Protein AF-A0A6P2AD94-F1 (afdb_monomer)

Structure (mmCIF, N/CA/C/O backbone):
data_AF-A0A6P2AD94-F1
#
_entry.id   AF-A0A6P2AD94-F1
#
loop_
_atom_site.group_PDB
_atom_site.id
_atom_site.type_symbo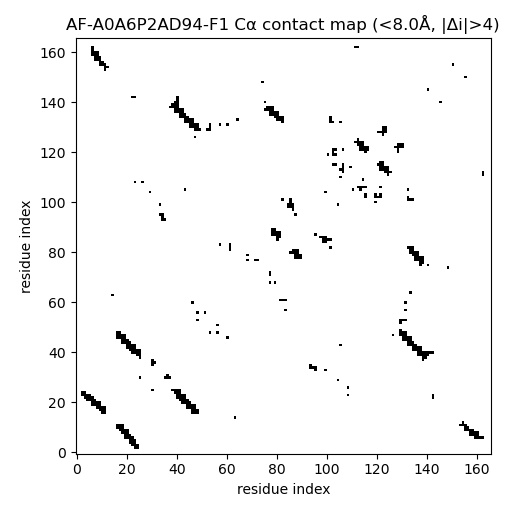l
_atom_site.label_atom_id
_atom_site.label_alt_id
_atom_site.label_comp_id
_atom_site.label_asym_id
_atom_site.label_entity_id
_atom_site.label_seq_id
_atom_site.pdbx_PDB_ins_code
_atom_site.Cartn_x
_atom_site.Cartn_y
_atom_site.Cartn_z
_atom_site.occupancy
_atom_site.B_iso_or_equiv
_atom_site.auth_seq_id
_atom_site.auth_comp_id
_atom_site.auth_asym_id
_atom_site.auth_atom_id
_atom_site.pdbx_PDB_model_num
ATOM 1 N N . MET A 1 1 ? 20.855 10.316 -7.482 1.00 26.14 1 MET A N 1
ATOM 2 C CA . MET A 1 1 ? 19.575 9.798 -8.005 1.00 26.14 1 MET A CA 1
ATOM 3 C C . MET A 1 1 ? 18.485 10.376 -7.122 1.00 26.14 1 MET A C 1
ATOM 5 O O . MET A 1 1 ? 18.521 10.128 -5.925 1.00 26.14 1 MET A O 1
ATOM 9 N N . ILE A 1 2 ? 17.643 11.259 -7.658 1.00 23.53 2 ILE A N 1
ATOM 10 C CA . ILE A 1 2 ? 16.566 11.902 -6.895 1.00 23.53 2 ILE A CA 1
ATOM 11 C C . ILE A 1 2 ? 15.413 10.895 -6.844 1.00 23.53 2 ILE A C 1
ATOM 13 O O . ILE A 1 2 ? 14.851 10.581 -7.888 1.00 23.53 2 ILE A O 1
ATOM 17 N N . MET A 1 3 ? 15.105 10.355 -5.662 1.00 29.95 3 MET A N 1
ATOM 18 C CA . MET A 1 3 ? 13.841 9.648 -5.431 1.00 29.95 3 MET A CA 1
ATOM 19 C C . MET A 1 3 ? 12.721 10.683 -5.546 1.00 29.95 3 MET A C 1
ATOM 21 O O . MET A 1 3 ? 12.650 11.610 -4.739 1.00 29.95 3 MET A O 1
ATOM 25 N N . LEU A 1 4 ? 11.877 10.567 -6.570 1.00 31.62 4 LEU A N 1
ATOM 26 C CA . LEU A 1 4 ? 10.652 11.355 -6.680 1.00 31.62 4 LEU A CA 1
ATOM 27 C C . LEU A 1 4 ? 9.574 10.701 -5.817 1.00 31.62 4 LEU A C 1
ATOM 29 O O . LEU A 1 4 ? 8.634 10.097 -6.325 1.00 31.62 4 LEU A O 1
ATOM 33 N N . THR A 1 5 ? 9.721 10.810 -4.500 1.00 41.56 5 THR A N 1
ATOM 34 C CA . THR A 1 5 ? 8.666 10.404 -3.579 1.00 41.56 5 THR A CA 1
ATOM 35 C C . THR A 1 5 ? 7.564 11.454 -3.621 1.00 41.56 5 THR A C 1
ATOM 37 O O . THR A 1 5 ? 7.715 12.554 -3.086 1.00 41.56 5 THR A O 1
ATOM 40 N N . THR A 1 6 ? 6.445 11.141 -4.271 1.00 42.47 6 THR A N 1
ATOM 41 C CA . THR A 1 6 ? 5.265 12.012 -4.214 1.00 42.47 6 THR A CA 1
ATOM 42 C C . THR A 1 6 ? 4.394 11.546 -3.057 1.00 42.47 6 THR A C 1
ATOM 44 O O . THR A 1 6 ? 3.772 10.488 -3.133 1.00 42.47 6 THR A O 1
ATOM 47 N N . LYS A 1 7 ? 4.376 12.325 -1.972 1.00 44.72 7 LYS A N 1
ATOM 48 C CA . LYS A 1 7 ? 3.508 12.100 -0.814 1.00 44.72 7 LYS A CA 1
ATOM 49 C C . LYS A 1 7 ? 2.173 12.813 -1.022 1.00 44.72 7 LYS A C 1
ATOM 51 O O . LYS A 1 7 ? 2.145 14.012 -1.283 1.00 44.72 7 LYS A O 1
ATOM 56 N N . VAL A 1 8 ? 1.070 12.092 -0.859 1.00 44.44 8 VAL A N 1
ATOM 57 C CA . VAL A 1 8 ? -0.292 12.628 -0.935 1.00 44.44 8 VAL A CA 1
ATOM 58 C C . VAL A 1 8 ? -1.060 12.189 0.315 1.00 44.44 8 VAL A C 1
ATOM 60 O O . VAL A 1 8 ? -1.389 11.016 0.467 1.00 44.44 8 VAL A O 1
ATOM 63 N N . ILE A 1 9 ? -1.341 13.111 1.240 1.00 42.44 9 ILE A N 1
ATOM 64 C CA . ILE A 1 9 ? -2.174 12.831 2.425 1.00 42.44 9 ILE A CA 1
ATOM 65 C C . ILE A 1 9 ? -3.623 13.172 2.098 1.00 42.44 9 ILE A C 1
ATOM 67 O O . ILE A 1 9 ? -3.900 14.307 1.712 1.00 42.44 9 ILE A O 1
ATOM 71 N N . ASN A 1 10 ? -4.541 12.219 2.292 1.00 47.97 10 ASN A N 1
ATOM 72 C CA . ASN A 1 10 ? -5.951 12.379 1.947 1.00 47.97 10 ASN A CA 1
ATOM 73 C C . ASN A 1 10 ? -6.894 11.775 2.998 1.00 47.97 10 ASN A C 1
ATOM 75 O O . ASN A 1 10 ? -6.660 10.699 3.540 1.00 47.97 10 ASN A O 1
ATOM 79 N N . SER A 1 11 ? -8.049 12.406 3.197 1.00 38.19 11 SER A N 1
ATOM 80 C CA . SER A 1 11 ? -9.239 11.720 3.705 1.00 38.19 11 SER A CA 1
ATOM 81 C C . SER A 1 11 ? -10.060 11.262 2.501 1.00 38.19 11 SER A C 1
ATOM 83 O O . SER A 1 11 ? -10.579 12.085 1.744 1.00 38.19 11 SER A O 1
ATOM 85 N N . TRP A 1 12 ? -10.149 9.957 2.275 1.00 42.25 12 TRP A N 1
ATOM 86 C CA . TRP A 1 12 ? -11.008 9.414 1.228 1.00 42.25 12 TRP A CA 1
ATOM 87 C C . TRP A 1 12 ? -12.448 9.390 1.731 1.00 42.25 12 TRP A C 1
ATOM 89 O O . TRP A 1 12 ? -12.757 8.624 2.621 1.00 42.25 12 TRP A O 1
ATOM 99 N N . ASN A 1 13 ? -13.382 10.106 1.105 1.00 36.66 13 ASN A N 1
ATOM 100 C CA . ASN A 1 13 ? -14.810 9.976 1.463 1.00 36.66 13 ASN A CA 1
ATOM 101 C C . ASN A 1 13 ? -15.403 8.568 1.191 1.00 36.66 13 ASN A C 1
ATOM 103 O O . ASN A 1 13 ? -16.581 8.348 1.439 1.00 36.66 13 ASN A O 1
ATOM 107 N N . CYS A 1 14 ? -14.625 7.633 0.625 1.00 38.28 14 CYS A N 1
ATOM 108 C CA . CYS A 1 14 ? -15.021 6.241 0.366 1.00 38.28 14 CYS A CA 1
ATOM 109 C C . CYS A 1 14 ? -14.334 5.213 1.283 1.00 38.28 14 CYS A C 1
ATOM 111 O O . CYS A 1 14 ? -14.669 4.033 1.211 1.00 38.28 14 CYS A O 1
ATOM 113 N N . LEU A 1 15 ? -13.345 5.633 2.072 1.00 47.38 15 LEU A N 1
ATOM 114 C CA . LEU A 1 15 ? -12.674 4.824 3.083 1.00 47.38 15 LEU A CA 1
ATOM 115 C C . LEU A 1 15 ? -12.927 5.613 4.367 1.00 47.38 15 LEU A C 1
ATOM 117 O O . LEU A 1 15 ? -12.427 6.722 4.472 1.00 47.38 15 LEU A O 1
ATOM 121 N N . ASP A 1 16 ? -13.762 5.141 5.292 1.00 52.28 16 ASP A N 1
ATOM 122 C CA . ASP A 1 16 ? -14.130 5.884 6.518 1.00 52.28 16 ASP A CA 1
ATOM 123 C C . ASP A 1 16 ? -12.944 6.069 7.508 1.00 52.28 16 ASP A C 1
ATOM 125 O O . ASP A 1 16 ? -13.101 5.943 8.723 1.00 52.28 16 ASP A O 1
ATOM 129 N N . ASN A 1 17 ? -11.733 6.285 6.996 1.00 63.12 17 ASN A N 1
ATOM 130 C CA . ASN A 1 17 ? -10.453 6.355 7.672 1.00 63.12 17 ASN A CA 1
ATOM 131 C C . ASN A 1 17 ? -9.500 7.315 6.931 1.00 63.12 17 ASN A C 1
ATOM 133 O O . ASN A 1 17 ? -9.573 7.509 5.716 1.00 63.12 17 ASN A O 1
ATOM 137 N N . ASN A 1 18 ? -8.587 7.932 7.681 1.00 74.19 18 ASN A N 1
ATOM 138 C CA . ASN A 1 18 ? -7.564 8.812 7.115 1.00 74.19 18 ASN A CA 1
ATOM 139 C C . ASN A 1 18 ? -6.506 7.962 6.395 1.00 74.19 18 ASN A C 1
ATOM 141 O O . ASN A 1 18 ? -6.122 6.916 6.912 1.00 74.19 18 ASN A O 1
ATOM 145 N N . VAL A 1 19 ? -6.023 8.385 5.223 1.00 76.00 19 VAL A N 1
ATOM 146 C CA . VAL A 1 19 ? -5.059 7.605 4.430 1.00 76.00 19 VAL A CA 1
ATOM 147 C C . VAL A 1 19 ? -3.918 8.489 3.927 1.00 76.00 19 VAL A C 1
ATOM 149 O O . VAL A 1 19 ? -4.140 9.548 3.344 1.00 76.00 19 VAL A O 1
ATOM 152 N N . GLU A 1 20 ? -2.676 8.041 4.091 1.00 77.94 20 GLU A N 1
ATOM 153 C CA . GLU A 1 20 ? -1.527 8.625 3.389 1.00 77.94 20 GLU A CA 1
ATOM 154 C C . GLU A 1 20 ? -1.121 7.715 2.232 1.00 77.94 20 GLU A C 1
ATOM 156 O O . GLU A 1 20 ? -1.009 6.503 2.399 1.00 77.94 20 GLU A O 1
ATOM 161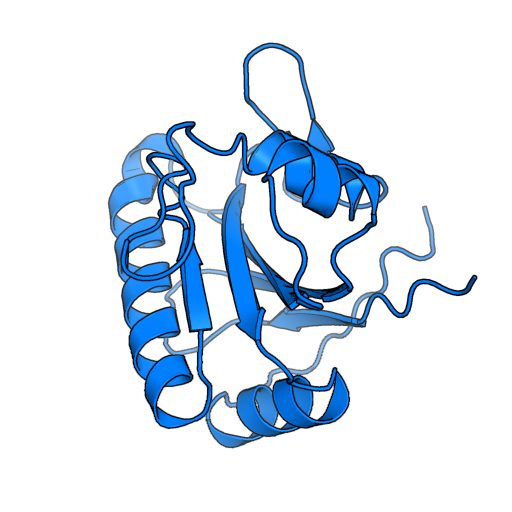 N N . ILE A 1 21 ? -0.924 8.295 1.051 1.00 78.12 21 ILE A N 1
ATOM 162 C CA . ILE A 1 21 ? -0.520 7.580 -0.157 1.00 78.12 21 ILE A CA 1
ATOM 163 C C . ILE A 1 21 ? 0.845 8.098 -0.590 1.00 78.12 21 ILE A C 1
ATOM 165 O O . ILE A 1 21 ? 1.048 9.308 -0.695 1.00 78.12 21 ILE A O 1
ATOM 169 N N . TYR A 1 22 ? 1.768 7.189 -0.877 1.00 76.69 22 TYR A N 1
ATOM 170 C CA . TYR A 1 22 ? 3.075 7.522 -1.424 1.00 76.69 22 TYR A CA 1
ATOM 171 C C . TYR A 1 22 ? 3.272 6.810 -2.747 1.00 76.69 22 TYR A C 1
ATOM 173 O O . TYR A 1 22 ? 2.968 5.623 -2.875 1.00 76.69 22 TYR A O 1
ATOM 181 N N . LEU A 1 23 ? 3.797 7.548 -3.717 1.00 78.69 23 LEU A N 1
ATOM 182 C CA . LEU A 1 23 ? 4.221 7.013 -5.000 1.00 78.69 23 LEU A CA 1
ATOM 183 C C . LEU A 1 23 ? 5.739 7.036 -5.055 1.00 78.69 23 LEU A C 1
ATOM 185 O O . LEU A 1 23 ? 6.345 8.098 -4.897 1.00 78.69 23 LEU A O 1
ATOM 189 N N . THR A 1 24 ? 6.334 5.871 -5.283 1.00 77.50 24 THR A N 1
ATOM 190 C CA . THR A 1 24 ? 7.785 5.724 -5.397 1.00 77.50 24 THR A CA 1
ATOM 191 C C . THR A 1 24 ? 8.136 4.631 -6.397 1.00 77.50 24 THR A C 1
ATOM 193 O O . THR A 1 24 ? 7.348 3.720 -6.643 1.00 77.50 24 THR A O 1
ATOM 196 N N . GLU A 1 25 ? 9.312 4.718 -7.004 1.00 80.25 25 GLU A N 1
ATOM 197 C CA . GLU A 1 25 ? 9.832 3.632 -7.830 1.00 80.25 25 GLU A CA 1
ATOM 198 C C . GLU A 1 25 ? 10.337 2.498 -6.937 1.00 80.25 25 GLU A C 1
ATOM 200 O O . GLU A 1 25 ? 10.957 2.729 -5.897 1.00 80.25 25 GLU A O 1
ATOM 205 N N . MET A 1 26 ? 10.123 1.251 -7.357 1.00 79.25 26 MET A N 1
ATOM 206 C CA . MET A 1 26 ? 10.710 0.120 -6.648 1.00 79.25 26 MET A CA 1
ATOM 207 C C . MET A 1 26 ? 12.244 0.150 -6.773 1.00 79.25 26 MET A C 1
ATOM 209 O O . MET A 1 26 ? 12.793 0.088 -7.884 1.00 79.25 26 MET A O 1
ATOM 213 N N . ASP A 1 27 ? 12.932 0.204 -5.626 1.00 80.00 27 ASP A N 1
ATOM 214 C CA . ASP A 1 27 ? 14.394 0.197 -5.568 1.00 80.00 27 ASP A CA 1
ATOM 215 C C . ASP A 1 27 ? 14.985 -1.157 -6.023 1.00 80.00 27 ASP A C 1
ATOM 217 O O . ASP A 1 27 ? 14.322 -2.199 -6.045 1.00 80.00 27 ASP A O 1
ATOM 221 N N . ALA A 1 28 ? 16.261 -1.150 -6.420 1.00 77.38 28 ALA A N 1
ATOM 222 C CA . ALA A 1 28 ? 16.937 -2.352 -6.915 1.00 77.38 28 ALA A CA 1
ATOM 223 C C . ALA A 1 28 ? 17.076 -3.452 -5.846 1.00 77.38 28 ALA A C 1
ATOM 225 O O . ALA A 1 28 ? 17.150 -4.632 -6.177 1.00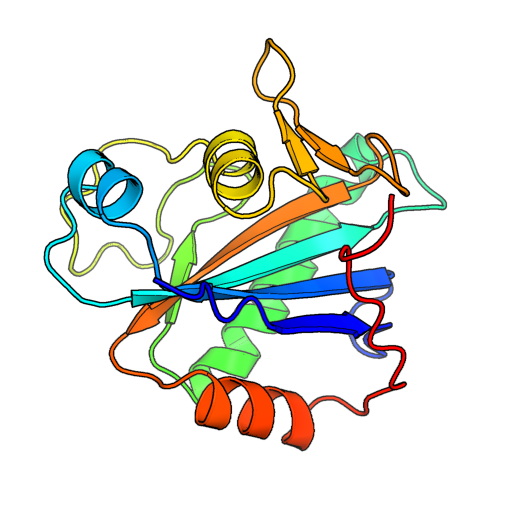 77.38 28 ALA A O 1
ATOM 226 N N . TYR A 1 29 ? 17.106 -3.085 -4.563 1.00 74.38 29 TYR A N 1
ATOM 227 C CA . TYR A 1 29 ? 17.220 -4.055 -3.481 1.00 74.38 29 TYR A CA 1
ATOM 228 C C . TYR A 1 29 ? 15.929 -4.858 -3.323 1.00 74.38 29 TYR A C 1
ATOM 230 O O . TYR A 1 29 ? 15.982 -6.078 -3.199 1.00 74.38 29 TYR A O 1
ATOM 238 N N . ILE A 1 30 ? 14.775 -4.196 -3.355 1.00 76.81 30 ILE A N 1
ATOM 239 C CA . ILE A 1 30 ? 13.463 -4.834 -3.269 1.00 76.81 30 ILE A CA 1
ATOM 240 C C . ILE A 1 30 ? 13.245 -5.705 -4.504 1.00 76.81 30 ILE A C 1
ATOM 242 O O . ILE A 1 30 ? 12.890 -6.867 -4.349 1.00 76.81 30 ILE A O 1
ATOM 246 N N . LYS A 1 31 ? 13.571 -5.211 -5.706 1.00 77.56 31 LYS A N 1
ATOM 247 C CA . LYS A 1 31 ? 13.530 -6.014 -6.945 1.00 77.56 31 LYS A CA 1
ATOM 248 C C . LYS A 1 31 ? 14.298 -7.328 -6.810 1.00 77.56 31 LYS A C 1
ATOM 250 O O . LYS A 1 31 ? 13.746 -8.392 -7.075 1.00 77.56 31 LYS A O 1
ATOM 255 N N . ASN A 1 32 ? 15.536 -7.254 -6.320 1.00 74.00 32 ASN A N 1
ATOM 256 C CA . ASN A 1 32 ? 16.394 -8.425 -6.155 1.00 74.00 32 ASN A CA 1
ATOM 257 C C . ASN A 1 32 ? 15.877 -9.400 -5.088 1.00 74.00 32 ASN A C 1
ATOM 259 O O . ASN A 1 32 ? 15.937 -10.605 -5.306 1.00 74.00 32 ASN A O 1
ATOM 263 N N . ASN A 1 33 ? 15.358 -8.904 -3.959 1.00 70.12 33 ASN A N 1
ATOM 264 C CA . ASN A 1 33 ? 14.811 -9.774 -2.910 1.00 70.12 33 ASN A CA 1
ATOM 265 C C . ASN A 1 33 ? 13.485 -10.423 -3.315 1.00 70.12 33 ASN A C 1
ATOM 267 O O . ASN A 1 33 ? 13.210 -11.540 -2.902 1.00 70.12 33 ASN A O 1
ATOM 271 N N . LEU A 1 34 ? 12.677 -9.742 -4.129 1.00 69.44 34 L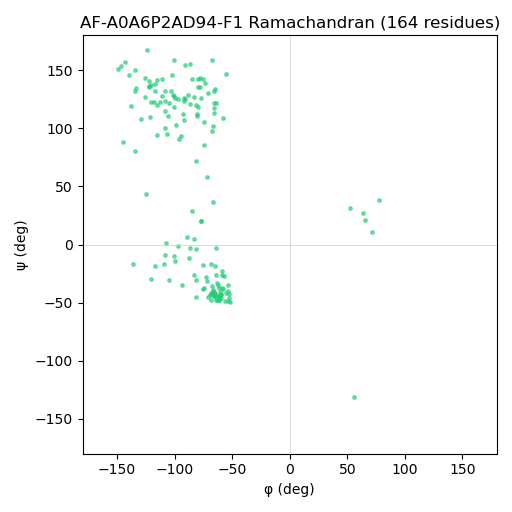EU A N 1
ATOM 272 C CA . LEU A 1 34 ? 11.405 -10.274 -4.614 1.00 69.44 34 LEU A CA 1
ATOM 273 C C . LEU A 1 34 ? 11.554 -11.120 -5.889 1.00 69.44 34 LEU A C 1
ATOM 275 O O . LEU A 1 34 ? 10.564 -11.652 -6.381 1.00 69.44 34 LEU A O 1
ATOM 279 N N . GLY A 1 35 ? 12.763 -11.240 -6.452 1.00 69.19 35 GLY A N 1
ATOM 280 C CA . GLY A 1 35 ? 12.989 -11.955 -7.713 1.00 69.19 35 GLY A CA 1
ATOM 281 C C . GLY A 1 35 ? 12.287 -11.306 -8.913 1.00 69.19 35 GLY A C 1
ATOM 282 O O . GLY A 1 35 ? 11.929 -11.987 -9.873 1.00 69.19 35 GLY A O 1
ATOM 283 N N . ILE A 1 36 ? 12.060 -9.993 -8.854 1.00 72.69 36 ILE A N 1
ATOM 284 C CA . ILE A 1 36 ? 11.314 -9.234 -9.855 1.00 72.69 36 ILE A CA 1
ATOM 285 C C . ILE A 1 36 ? 12.290 -8.500 -10.780 1.00 72.69 36 ILE A C 1
ATOM 287 O O . ILE A 1 36 ? 13.005 -7.596 -10.354 1.00 72.69 36 ILE A O 1
ATOM 291 N N . ASN A 1 37 ? 12.258 -8.829 -12.075 1.00 68.06 37 ASN A N 1
ATOM 292 C CA . ASN A 1 37 ? 13.106 -8.193 -13.097 1.00 68.06 37 ASN A CA 1
ATOM 293 C C . ASN A 1 37 ? 12.413 -7.055 -13.870 1.00 68.06 37 ASN A C 1
ATOM 295 O O . ASN A 1 37 ? 13.027 -6.432 -14.735 1.00 68.06 37 ASN A O 1
ATOM 299 N N . CYS A 1 38 ? 11.144 -6.776 -13.572 1.00 70.81 38 CYS A N 1
ATOM 300 C CA . CYS A 1 38 ? 10.364 -5.730 -14.230 1.00 70.81 38 CYS A CA 1
ATOM 301 C C . CYS A 1 38 ? 10.483 -4.387 -13.492 1.00 70.81 38 CYS A C 1
ATOM 303 O O . CYS A 1 38 ? 10.757 -4.323 -12.288 1.00 70.81 38 CYS A O 1
ATOM 305 N N . HIS A 1 39 ? 10.279 -3.288 -14.219 1.00 75.38 39 HIS A N 1
ATOM 306 C CA . HIS A 1 39 ? 10.192 -1.967 -13.610 1.00 75.38 39 HIS A CA 1
ATOM 307 C C . HIS A 1 39 ? 8.783 -1.753 -13.046 1.00 75.38 39 HIS A C 1
ATOM 309 O O . HIS A 1 39 ? 7.810 -1.781 -13.791 1.00 75.38 39 HIS A O 1
ATOM 315 N N . PHE A 1 40 ? 8.697 -1.520 -11.735 1.00 79.25 40 PHE A N 1
ATOM 316 C CA . PHE A 1 40 ? 7.445 -1.285 -11.025 1.00 79.25 40 PHE A CA 1
ATOM 317 C C . PHE A 1 40 ? 7.432 0.078 -10.351 1.00 79.25 40 PHE A C 1
ATOM 319 O O . PHE A 1 40 ? 8.394 0.452 -9.670 1.00 79.25 40 PHE A O 1
ATOM 326 N N . MET A 1 41 ? 6.290 0.749 -10.469 1.00 82.25 41 MET A N 1
ATOM 327 C CA . MET A 1 41 ? 5.897 1.801 -9.543 1.00 82.25 41 MET A CA 1
ATOM 328 C C . MET A 1 41 ? 5.219 1.176 -8.327 1.00 82.25 41 MET A C 1
ATOM 330 O O . MET A 1 41 ? 4.469 0.208 -8.441 1.00 82.25 41 MET A O 1
ATOM 334 N N . LEU A 1 42 ? 5.478 1.742 -7.157 1.00 83.12 42 LEU A N 1
ATOM 335 C CA . LEU A 1 42 ? 4.871 1.345 -5.899 1.00 83.12 42 LEU A CA 1
ATOM 336 C C . LEU A 1 42 ? 3.887 2.409 -5.440 1.00 83.12 42 LEU A C 1
ATOM 338 O O . LEU A 1 42 ? 4.218 3.595 -5.393 1.00 83.12 42 LEU A O 1
ATOM 342 N N . VAL A 1 43 ? 2.697 1.957 -5.051 1.00 84.94 43 VAL A N 1
ATOM 343 C CA . VAL A 1 43 ? 1.748 2.750 -4.272 1.00 84.94 43 VAL A CA 1
ATOM 344 C C . VAL A 1 43 ? 1.761 2.214 -2.852 1.00 84.94 43 VAL A C 1
ATOM 346 O O . VAL A 1 43 ? 1.298 1.103 -2.590 1.00 84.94 43 VAL A O 1
ATOM 349 N N . ILE A 1 44 ? 2.300 3.004 -1.935 1.00 85.44 44 ILE A N 1
ATOM 350 C CA . ILE A 1 44 ? 2.255 2.719 -0.504 1.00 85.44 44 ILE A CA 1
ATOM 351 C C . ILE A 1 44 ? 1.002 3.387 0.044 1.00 85.44 44 ILE A C 1
ATOM 353 O O . ILE A 1 44 ? 0.826 4.592 -0.126 1.00 85.44 44 ILE A O 1
ATOM 357 N N . LEU A 1 45 ? 0.148 2.617 0.712 1.00 87.12 45 LEU A N 1
ATOM 358 C CA . LEU A 1 45 ? -1.018 3.129 1.421 1.00 87.12 45 LEU A CA 1
ATOM 359 C C . LEU A 1 45 ? -0.843 2.930 2.919 1.00 87.12 45 LEU A C 1
ATOM 361 O O . LEU A 1 45 ? -0.704 1.808 3.394 1.00 87.12 45 LEU A O 1
ATOM 365 N N . LEU A 1 46 ? -0.905 4.023 3.668 1.00 86.44 46 LEU A N 1
ATOM 366 C CA . LEU A 1 46 ? -0.901 4.035 5.122 1.00 86.44 46 LEU A CA 1
ATOM 367 C C . LEU A 1 46 ? -2.298 4.406 5.605 1.00 86.44 46 LEU A C 1
ATOM 369 O O . LEU A 1 46 ? -2.678 5.576 5.591 1.00 86.44 46 LEU A O 1
ATOM 373 N N . GLN A 1 47 ? -3.076 3.408 6.010 1.00 86.88 47 GLN A N 1
ATOM 374 C CA . GLN A 1 47 ? -4.418 3.621 6.542 1.00 86.88 47 GLN A CA 1
ATOM 375 C C . GLN A 1 47 ? -4.350 3.888 8.047 1.00 86.88 47 GLN A C 1
ATOM 377 O O . GLN A 1 47 ? -3.862 3.051 8.798 1.00 86.88 47 GLN A O 1
ATOM 382 N N . ILE A 1 48 ? -4.832 5.045 8.489 1.00 84.00 48 ILE A N 1
ATOM 383 C CA . ILE A 1 48 ? -4.714 5.529 9.867 1.00 84.00 48 ILE A CA 1
ATOM 384 C C . ILE A 1 48 ? -6.024 5.281 10.622 1.00 84.00 48 ILE A C 1
ATOM 386 O O . ILE A 1 48 ? -7.091 5.730 10.192 1.00 84.00 48 ILE A O 1
ATOM 390 N N . GLU A 1 49 ? -5.926 4.641 11.784 1.00 84.94 49 GLU A N 1
ATOM 391 C CA . GLU A 1 49 ? -7.047 4.348 12.681 1.00 84.94 49 GLU A CA 1
ATOM 392 C C . GLU A 1 49 ? -6.880 5.103 14.009 1.00 84.94 49 GLU A C 1
ATOM 394 O O . GLU A 1 49 ? -6.185 4.654 14.913 1.00 84.94 49 GLU A O 1
ATOM 399 N N . ILE A 1 50 ? -7.487 6.290 14.115 1.00 72.38 50 ILE A N 1
ATOM 400 C CA . ILE A 1 50 ? -7.320 7.188 15.278 1.00 72.38 50 ILE A CA 1
ATOM 401 C C . ILE A 1 50 ? -8.259 6.807 16.434 1.00 72.38 50 ILE A C 1
ATOM 403 O O . ILE A 1 50 ? -7.968 7.111 17.589 1.00 72.38 50 ILE A O 1
ATOM 407 N N . ASN A 1 51 ? -9.393 6.164 16.136 1.00 67.12 51 ASN A N 1
ATOM 408 C CA . ASN A 1 51 ? -10.518 6.074 17.068 1.00 67.12 51 ASN A CA 1
ATOM 409 C C . ASN A 1 51 ? -10.728 4.669 17.650 1.00 67.12 51 ASN A C 1
ATOM 411 O O . ASN A 1 51 ? -11.413 4.543 18.663 1.00 67.12 51 ASN A O 1
ATOM 415 N N . ASN A 1 52 ? -10.149 3.630 17.044 1.00 62.88 52 ASN A N 1
ATOM 416 C CA . ASN A 1 52 ? -10.296 2.240 17.475 1.00 62.88 52 ASN A CA 1
ATOM 417 C C . ASN A 1 52 ? -8.950 1.564 17.755 1.00 62.88 52 ASN A C 1
ATOM 419 O O . ASN A 1 52 ? -7.883 2.041 17.377 1.00 62.88 52 ASN A O 1
ATOM 423 N N . ASN A 1 53 ? -9.006 0.391 18.392 1.00 80.12 53 ASN A N 1
ATOM 424 C CA . ASN A 1 53 ? -7.857 -0.504 18.443 1.00 80.12 53 ASN A CA 1
ATOM 425 C C . ASN A 1 53 ? -7.534 -0.978 17.013 1.00 80.12 53 ASN A C 1
ATOM 427 O O . ASN A 1 53 ? -8.392 -1.579 16.355 1.00 80.12 53 ASN A O 1
ATOM 431 N N . LEU A 1 54 ? -6.307 -0.716 16.543 1.00 83.88 54 LEU A N 1
ATOM 432 C CA . LEU A 1 54 ? -5.857 -1.096 15.202 1.00 83.88 54 LEU A CA 1
ATOM 433 C C . LEU A 1 54 ? -6.096 -2.586 14.935 1.00 83.88 54 LEU A C 1
ATOM 435 O O . LEU A 1 54 ? -6.609 -2.933 13.875 1.00 83.88 54 LEU A O 1
ATOM 439 N N . GLU A 1 55 ? -5.804 -3.454 15.909 1.00 84.25 55 GLU A N 1
ATOM 440 C CA . GLU A 1 55 ? -5.986 -4.907 15.786 1.00 84.25 55 GLU A CA 1
ATOM 441 C C . GLU A 1 55 ? -7.434 -5.293 15.476 1.00 84.25 55 GLU A C 1
ATOM 443 O O . GLU A 1 55 ? -7.679 -6.167 14.652 1.00 84.25 55 GLU A O 1
ATOM 448 N N . GLN A 1 56 ? -8.404 -4.600 16.075 1.00 85.38 56 GLN A N 1
ATOM 449 C CA . GLN A 1 56 ? -9.830 -4.847 15.834 1.00 85.38 56 GLN A CA 1
ATOM 450 C C . GLN A 1 56 ? -10.302 -4.301 14.482 1.00 85.38 56 GLN A C 1
ATOM 452 O O . GLN A 1 56 ? -11.358 -4.692 13.990 1.00 85.38 56 GLN A O 1
ATOM 457 N N . SER A 1 57 ? -9.531 -3.393 13.884 1.00 87.50 57 SER A N 1
ATOM 458 C CA . SER A 1 57 ? -9.891 -2.707 12.644 1.00 87.50 57 SER A CA 1
ATOM 459 C C . SER A 1 57 ? -9.200 -3.303 11.416 1.00 87.50 57 SER A C 1
ATOM 461 O O . SER A 1 57 ? -9.579 -2.958 10.301 1.00 87.50 57 SER A O 1
ATOM 463 N N . LYS A 1 58 ? -8.228 -4.214 11.582 1.00 88.69 58 LYS A N 1
ATOM 464 C CA . LYS A 1 58 ? -7.432 -4.783 10.478 1.00 88.69 58 LYS A CA 1
ATOM 465 C C . LYS A 1 58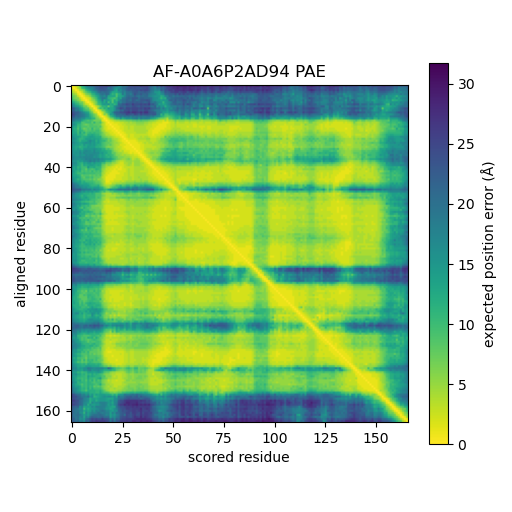 ? -8.280 -5.368 9.354 1.00 88.69 58 LYS A C 1
ATOM 467 O O . LYS A 1 58 ? -8.030 -5.036 8.201 1.00 88.69 58 LYS A O 1
ATOM 472 N N . ASP A 1 59 ? -9.305 -6.157 9.669 1.00 89.62 59 ASP A N 1
ATOM 473 C CA . ASP A 1 59 ? -10.172 -6.755 8.644 1.00 89.62 59 ASP A CA 1
ATOM 474 C C . ASP A 1 59 ? -10.943 -5.686 7.861 1.00 89.62 59 ASP A C 1
ATOM 476 O O . ASP A 1 59 ? -10.960 -5.696 6.632 1.00 89.62 59 ASP A O 1
ATOM 480 N N . LYS A 1 60 ? -11.488 -4.682 8.560 1.00 88.00 60 LYS A N 1
ATOM 481 C CA . LYS A 1 60 ? -12.158 -3.535 7.929 1.00 88.00 60 LYS A CA 1
ATOM 482 C C . LYS A 1 60 ? -11.193 -2.743 7.038 1.00 88.00 60 LYS A C 1
ATOM 484 O O . LYS A 1 60 ? -11.551 -2.363 5.926 1.00 88.00 60 LYS A O 1
ATOM 489 N N . LEU A 1 61 ? -9.979 -2.476 7.519 1.00 88.62 61 LEU A N 1
ATOM 490 C CA . LEU A 1 61 ? -8.953 -1.731 6.782 1.00 88.62 61 LEU A CA 1
ATOM 491 C C . LEU A 1 61 ? -8.445 -2.525 5.570 1.00 88.62 61 LEU A C 1
ATOM 493 O O . LEU A 1 61 ? -8.202 -1.949 4.508 1.00 88.62 61 LEU A O 1
ATOM 497 N N . ARG A 1 62 ? -8.340 -3.850 5.686 1.00 91.12 62 ARG A N 1
ATOM 498 C CA . ARG A 1 62 ? -8.043 -4.751 4.571 1.00 91.12 62 ARG A CA 1
ATOM 499 C C . ARG A 1 62 ? -9.155 -4.725 3.526 1.00 91.12 62 ARG A C 1
ATOM 501 O O . ARG A 1 62 ? -8.859 -4.502 2.359 1.00 91.12 62 ARG A O 1
ATOM 508 N N . ASP A 1 63 ? -10.421 -4.841 3.919 1.00 87.94 63 ASP A N 1
ATOM 509 C CA . ASP A 1 63 ? -11.559 -4.757 2.991 1.00 87.94 63 ASP A CA 1
ATOM 510 C C . ASP A 1 63 ? -11.621 -3.407 2.265 1.00 87.94 63 ASP A C 1
ATOM 512 O O . ASP A 1 63 ? -11.883 -3.337 1.061 1.00 87.94 63 ASP A O 1
ATOM 516 N N . ASN A 1 64 ? -11.347 -2.324 2.990 1.00 84.19 64 ASN A N 1
ATOM 517 C CA . ASN A 1 64 ? -11.225 -0.975 2.449 1.00 84.19 64 ASN A CA 1
ATOM 518 C C . ASN A 1 64 ? -10.113 -0.894 1.390 1.00 84.19 64 ASN A C 1
ATOM 520 O O . ASN A 1 64 ? -10.340 -0.385 0.288 1.00 84.19 64 ASN A O 1
ATOM 524 N N . PHE A 1 65 ? -8.944 -1.466 1.679 1.00 88.75 65 PHE A N 1
ATOM 525 C CA . PHE A 1 65 ? -7.840 -1.574 0.727 1.00 88.75 65 PHE A CA 1
ATOM 526 C C . PHE A 1 65 ? -8.203 -2.402 -0.515 1.00 88.75 65 PHE A C 1
ATOM 528 O O . PHE A 1 65 ? -7.919 -1.978 -1.635 1.00 88.75 65 PHE A O 1
ATOM 535 N N . LEU A 1 66 ? -8.873 -3.545 -0.358 1.00 88.38 66 LEU A N 1
ATOM 536 C CA . LEU A 1 66 ? -9.266 -4.388 -1.491 1.00 88.38 66 LEU A CA 1
ATOM 537 C C . LEU A 1 66 ? -10.288 -3.694 -2.396 1.00 88.38 66 LEU A C 1
ATOM 539 O O . LEU A 1 66 ? -10.137 -3.708 -3.617 1.00 88.38 66 LEU A O 1
ATOM 543 N N . LYS A 1 67 ? -11.283 -3.009 -1.820 1.00 84.06 67 LYS A N 1
ATOM 544 C CA . LYS A 1 67 ? -12.236 -2.182 -2.584 1.00 84.06 67 LYS A CA 1
ATOM 545 C C . LYS A 1 67 ? -11.534 -1.053 -3.333 1.00 84.06 67 LYS A C 1
ATOM 547 O O . LYS A 1 67 ? -11.922 -0.719 -4.452 1.00 84.06 67 LYS A O 1
ATOM 552 N N . PHE A 1 68 ? -10.513 -0.452 -2.724 1.00 82.12 68 PHE A N 1
ATOM 553 C CA . PHE A 1 68 ? -9.681 0.544 -3.390 1.00 82.12 68 PHE A CA 1
ATOM 554 C C . PHE A 1 68 ? -8.935 -0.057 -4.588 1.00 82.12 68 PHE A C 1
ATOM 556 O O . PHE A 1 68 ? -9.004 0.493 -5.688 1.00 82.12 68 PHE A O 1
ATOM 563 N N . CYS A 1 69 ? -8.303 -1.216 -4.407 1.00 85.50 69 CYS A N 1
ATOM 564 C CA . CYS A 1 69 ? -7.604 -1.920 -5.477 1.00 85.50 69 CYS A CA 1
ATOM 565 C C . CYS A 1 69 ? -8.541 -2.293 -6.636 1.00 85.50 69 CYS A C 1
ATOM 567 O O . CYS A 1 69 ? -8.206 -2.040 -7.788 1.00 85.50 69 CYS A O 1
ATOM 569 N N . GLN A 1 70 ? -9.747 -2.793 -6.346 1.00 84.00 70 GLN A N 1
ATOM 570 C CA . GLN A 1 70 ? -10.762 -3.103 -7.365 1.00 84.00 70 GLN A CA 1
ATOM 571 C C . GLN A 1 70 ? -11.150 -1.881 -8.204 1.00 84.00 70 GLN A C 1
ATOM 573 O O . GLN A 1 70 ? -11.363 -1.988 -9.409 1.00 84.00 70 GLN A O 1
ATOM 578 N N . LYS A 1 71 ? -11.227 -0.696 -7.589 1.00 80.19 71 LYS A N 1
ATOM 579 C CA . LYS A 1 71 ? -11.475 0.546 -8.333 1.00 80.19 71 LYS A CA 1
ATOM 580 C C . LYS A 1 71 ? -10.283 0.922 -9.208 1.00 80.19 71 LYS A C 1
ATOM 582 O O . LYS A 1 71 ? -10.487 1.294 -10.359 1.00 80.19 71 LYS A O 1
ATOM 587 N N . LEU A 1 72 ? -9.060 0.808 -8.685 1.00 79.12 72 LEU A N 1
ATOM 588 C CA . LEU A 1 72 ? -7.839 1.086 -9.446 1.00 79.12 72 LEU A CA 1
ATOM 589 C C . LEU A 1 72 ? -7.658 0.146 -10.643 1.00 79.12 72 LEU A C 1
ATOM 591 O O . LEU A 1 72 ? -7.198 0.599 -11.689 1.00 79.12 72 LEU A O 1
ATOM 595 N N . GLN A 1 73 ? -8.066 -1.120 -10.520 1.00 83.25 73 GLN A N 1
ATOM 596 C CA . GLN A 1 73 ? -8.016 -2.109 -11.603 1.00 83.25 73 GLN A CA 1
ATOM 597 C C . GLN A 1 73 ? -8.817 -1.696 -12.847 1.00 83.25 73 GLN A C 1
ATOM 599 O O . GLN A 1 73 ? -8.497 -2.136 -13.947 1.00 83.25 73 GLN A O 1
ATOM 604 N N . ASN A 1 74 ? -9.812 -0.810 -12.714 1.00 81.69 74 ASN A N 1
ATOM 605 C CA . ASN A 1 74 ? -10.539 -0.276 -13.873 1.00 81.69 74 ASN A CA 1
ATOM 606 C C . ASN A 1 74 ? -9.680 0.650 -14.752 1.00 81.69 74 ASN A C 1
ATOM 608 O O . ASN A 1 74 ? -10.058 0.940 -15.886 1.00 81.69 74 ASN A O 1
ATOM 612 N N . TYR A 1 75 ? -8.552 1.134 -14.228 1.00 79.81 75 TYR A N 1
ATOM 613 C CA . TYR A 1 75 ? -7.694 2.120 -14.883 1.00 79.81 75 TYR A CA 1
ATOM 614 C C . TYR A 1 75 ? -6.269 1.626 -15.118 1.00 79.81 75 TYR A C 1
ATOM 616 O O . TYR A 1 75 ? -5.621 2.091 -16.052 1.00 79.81 75 TYR A O 1
ATOM 624 N N . LEU A 1 76 ? -5.772 0.733 -14.261 1.00 81.12 76 LEU A N 1
ATOM 625 C CA . LEU A 1 76 ? -4.375 0.310 -14.222 1.00 81.12 76 LEU A CA 1
ATOM 626 C C . LEU A 1 76 ? -4.255 -1.205 -14.098 1.00 81.12 76 LEU A C 1
ATOM 628 O O . LEU A 1 76 ? -5.068 -1.862 -13.450 1.00 81.12 76 LEU A O 1
ATOM 632 N N . ILE A 1 77 ? -3.169 -1.738 -14.653 1.00 82.62 77 ILE A N 1
ATOM 633 C CA . ILE A 1 77 ? -2.725 -3.100 -14.369 1.00 82.62 77 ILE A CA 1
ATOM 634 C C . ILE A 1 77 ? -1.974 -3.055 -13.041 1.00 82.62 77 ILE A C 1
ATOM 636 O O . ILE A 1 77 ? -0.896 -2.464 -12.940 1.00 82.62 77 ILE A O 1
ATOM 640 N N . ILE A 1 78 ? -2.572 -3.650 -12.011 1.00 83.81 78 ILE A N 1
ATOM 641 C CA . ILE A 1 78 ? -2.033 -3.626 -10.653 1.00 83.81 78 ILE A CA 1
ATOM 642 C C . ILE A 1 78 ? -1.808 -5.052 -10.158 1.00 83.81 78 ILE A C 1
ATOM 644 O O . ILE A 1 78 ? -2.640 -5.928 -10.379 1.00 83.81 78 ILE A O 1
ATOM 648 N N . ASN A 1 79 ? -0.711 -5.263 -9.441 1.00 86.06 79 ASN A N 1
ATOM 649 C CA . ASN A 1 79 ? -0.458 -6.466 -8.664 1.00 86.06 79 ASN A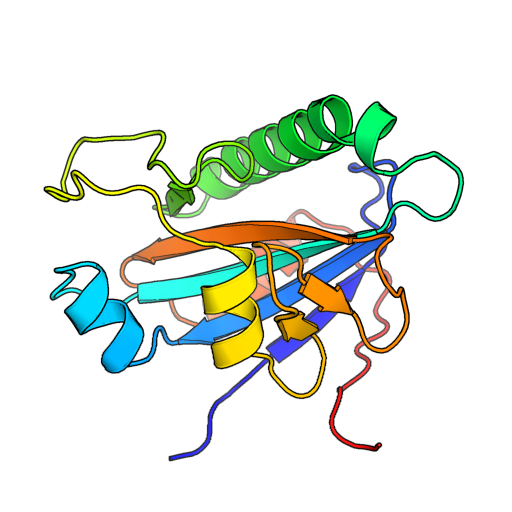 CA 1
ATOM 650 C C . ASN A 1 79 ? -0.661 -6.118 -7.187 1.00 86.06 79 ASN A C 1
ATOM 652 O O . ASN A 1 79 ? -0.021 -5.206 -6.651 1.00 86.06 79 ASN A O 1
ATOM 656 N N . ILE A 1 80 ? -1.584 -6.827 -6.541 1.00 87.38 80 ILE A N 1
ATOM 657 C CA . ILE A 1 80 ? -1.995 -6.550 -5.165 1.00 87.38 80 ILE A CA 1
ATOM 658 C C . ILE A 1 80 ? -1.270 -7.516 -4.238 1.00 87.38 80 ILE A C 1
ATOM 660 O O . ILE A 1 80 ? -1.379 -8.729 -4.415 1.00 87.38 80 ILE A O 1
ATOM 664 N N . ILE A 1 81 ? -0.582 -6.978 -3.233 1.00 87.31 81 ILE A N 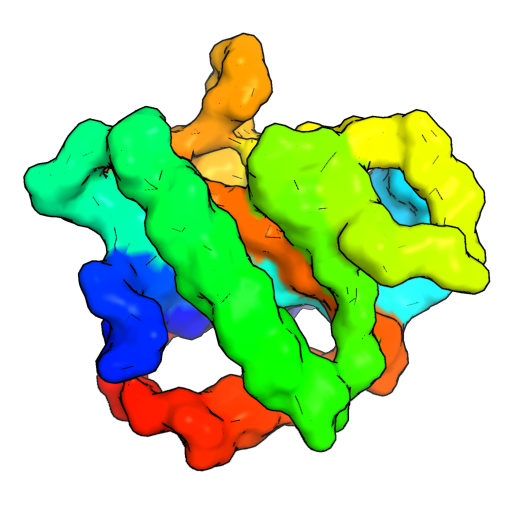1
ATOM 665 C CA . ILE A 1 81 ? -0.078 -7.764 -2.109 1.00 87.31 81 ILE A CA 1
ATOM 666 C C . ILE A 1 81 ? -1.082 -7.614 -0.974 1.00 87.31 81 ILE A C 1
ATOM 668 O O . ILE A 1 81 ? -1.412 -6.500 -0.567 1.00 87.31 81 ILE A O 1
ATOM 672 N N . ASP A 1 82 ? -1.576 -8.734 -0.469 1.00 89.06 82 ASP A N 1
ATOM 673 C CA . ASP A 1 82 ? -2.473 -8.747 0.671 1.00 89.06 82 ASP A CA 1
ATOM 674 C C . ASP A 1 82 ? -1.746 -8.243 1.931 1.00 89.06 82 ASP A C 1
ATOM 676 O O . ASP A 1 82 ? -0.803 -8.894 2.390 1.00 89.06 82 ASP A O 1
ATOM 680 N N . PRO A 1 83 ? -2.182 -7.124 2.536 1.00 89.25 83 PRO A N 1
ATOM 681 C CA . PRO A 1 83 ? -1.518 -6.545 3.697 1.00 89.25 83 PRO A CA 1
ATOM 682 C C . PRO A 1 83 ? -1.550 -7.432 4.947 1.00 89.25 83 PRO A C 1
ATOM 684 O O . PRO A 1 83 ? -0.742 -7.231 5.850 1.00 89.25 83 PRO A O 1
ATOM 687 N N . ALA A 1 84 ? -2.452 -8.417 5.022 1.00 88.25 84 ALA A N 1
ATOM 688 C CA . ALA A 1 84 ? -2.498 -9.351 6.146 1.00 88.25 84 ALA A CA 1
ATOM 689 C C . ALA A 1 84 ? -1.480 -10.493 6.032 1.00 88.25 84 ALA A C 1
ATOM 691 O O . ALA A 1 84 ? -1.026 -11.004 7.053 1.00 88.25 84 ALA A O 1
ATOM 692 N N . THR A 1 85 ? -1.142 -10.913 4.812 1.00 86.94 85 THR A N 1
ATOM 693 C CA . THR A 1 85 ? -0.334 -12.122 4.578 1.00 86.94 85 THR A CA 1
ATOM 694 C C . THR A 1 85 ? 1.001 -11.835 3.902 1.00 86.94 85 THR A C 1
ATOM 696 O O . THR A 1 85 ? 1.896 -12.673 3.948 1.00 86.94 85 THR A O 1
ATOM 699 N N . GLY A 1 86 ? 1.154 -10.670 3.269 1.00 86.50 86 GLY A N 1
ATOM 700 C CA . GLY A 1 86 ? 2.316 -10.346 2.447 1.00 86.50 86 GLY A CA 1
ATOM 701 C C . GLY A 1 86 ? 2.360 -11.116 1.124 1.00 86.50 86 GLY A C 1
ATOM 702 O O . GLY A 1 86 ? 3.393 -11.105 0.460 1.00 86.50 86 GLY A O 1
ATOM 703 N N . ILE A 1 87 ? 1.281 -11.804 0.736 1.00 85.00 87 ILE A N 1
ATOM 704 C CA . ILE A 1 87 ? 1.224 -12.659 -0.459 1.00 85.00 87 ILE A CA 1
ATOM 705 C C . ILE A 1 87 ? 0.483 -11.934 -1.586 1.00 85.00 87 ILE A C 1
ATOM 707 O O . ILE A 1 87 ? -0.459 -11.180 -1.341 1.00 85.00 87 ILE A O 1
ATOM 711 N N . PHE A 1 88 ? 0.891 -12.166 -2.833 1.00 83.81 88 PHE A N 1
ATOM 712 C CA . PHE A 1 88 ? 0.172 -11.663 -4.002 1.00 83.81 88 PHE A CA 1
ATOM 713 C C . PHE A 1 88 ? -1.208 -12.312 -4.130 1.00 83.81 88 PHE A C 1
ATOM 715 O O . PHE A 1 88 ? -1.339 -13.532 -4.058 1.00 83.81 88 PHE A O 1
ATOM 722 N N . LEU A 1 89 ? -2.242 -11.499 -4.347 1.00 80.56 89 LEU A N 1
ATOM 723 C CA . LEU A 1 89 ? -3.604 -12.005 -4.547 1.00 80.56 89 LEU A CA 1
ATOM 724 C C . LEU A 1 89 ? -3.793 -12.628 -5.933 1.00 80.56 89 LEU A C 1
ATOM 726 O O . LEU A 1 89 ? -4.449 -13.659 -6.053 1.00 80.56 89 LEU A O 1
ATOM 730 N N . ASP A 1 90 ? -3.168 -12.045 -6.956 1.00 70.25 90 ASP A N 1
ATOM 731 C CA . ASP A 1 90 ? -3.201 -12.553 -8.325 1.00 70.25 90 ASP A CA 1
ATOM 732 C C . ASP A 1 90 ? -1.841 -13.180 -8.661 1.00 70.25 90 ASP A C 1
ATOM 734 O O . ASP A 1 90 ? -0.875 -12.515 -9.031 1.00 70.25 90 ASP A O 1
ATOM 738 N N . ASN A 1 91 ? -1.755 -14.498 -8.486 1.00 53.28 91 ASN A N 1
ATOM 739 C CA . ASN A 1 91 ? -0.517 -15.287 -8.523 1.00 53.28 91 ASN A CA 1
ATOM 740 C C . ASN A 1 91 ? 0.034 -15.566 -9.941 1.00 53.28 91 ASN A C 1
ATOM 742 O O . ASN A 1 91 ? 0.761 -16.535 -10.155 1.00 53.28 91 ASN A O 1
ATOM 746 N N . CYS A 1 92 ? -0.349 -14.793 -10.957 1.00 49.09 92 CYS A N 1
ATOM 747 C CA . CYS A 1 92 ? -0.261 -15.292 -12.331 1.00 49.09 92 CYS A CA 1
ATOM 748 C C . CYS A 1 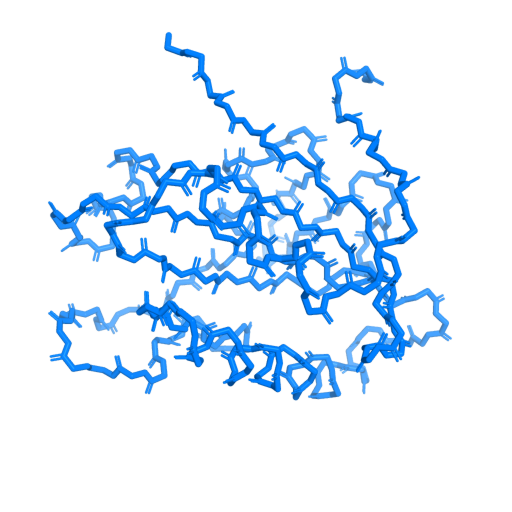92 ? 1.079 -15.070 -13.046 1.00 49.09 92 CYS A C 1
ATOM 750 O O . CYS A 1 92 ? 1.260 -15.651 -14.114 1.00 49.09 92 CYS A O 1
ATOM 752 N N . GLN A 1 93 ? 2.013 -14.266 -12.523 1.00 51.56 93 GLN A N 1
ATOM 753 C CA . GLN A 1 93 ? 3.233 -13.937 -13.287 1.00 51.56 93 GLN A CA 1
ATOM 754 C C . GLN A 1 93 ? 4.552 -13.981 -12.517 1.00 51.56 93 GLN A C 1
ATOM 756 O O . GLN A 1 93 ? 5.606 -14.073 -13.148 1.00 51.56 93 GLN A O 1
ATOM 761 N N . TYR A 1 94 ? 4.527 -13.972 -11.186 1.00 55.78 94 TYR A N 1
ATOM 762 C CA . TYR A 1 94 ? 5.748 -13.917 -10.390 1.00 55.78 94 TYR A CA 1
ATOM 763 C C . TYR A 1 94 ? 5.830 -15.141 -9.483 1.00 55.78 94 TYR A C 1
ATOM 765 O O . TYR A 1 94 ? 4.934 -15.397 -8.686 1.00 55.78 94 TYR A O 1
ATOM 773 N N . ASN A 1 95 ? 6.919 -15.902 -9.619 1.00 51.16 95 ASN A N 1
ATOM 774 C CA . ASN A 1 95 ? 7.265 -17.046 -8.769 1.00 51.16 95 ASN A CA 1
ATOM 775 C C . ASN A 1 95 ? 7.699 -16.565 -7.372 1.00 51.16 95 ASN A C 1
ATOM 777 O O . ASN A 1 95 ? 8.827 -16.797 -6.942 1.00 51.16 95 ASN A O 1
ATOM 781 N N . ILE A 1 96 ? 6.821 -15.840 -6.682 1.00 57.66 96 ILE A N 1
ATOM 782 C CA . ILE A 1 96 ? 7.080 -15.297 -5.352 1.00 57.66 96 ILE A CA 1
ATOM 783 C C . ILE A 1 96 ? 6.475 -16.283 -4.359 1.00 57.66 96 ILE A C 1
ATOM 785 O O . ILE A 1 96 ? 5.295 -16.233 -4.031 1.00 57.66 96 ILE A O 1
ATOM 789 N N . TYR A 1 97 ? 7.302 -17.239 -3.940 1.00 51.81 97 TYR A N 1
ATOM 790 C CA . TYR A 1 97 ? 6.934 -18.277 -2.973 1.00 51.81 97 TYR A CA 1
ATOM 791 C C . TYR A 1 97 ? 7.008 -17.791 -1.516 1.00 51.81 97 TYR A C 1
ATOM 793 O O . TYR A 1 97 ? 6.649 -18.535 -0.606 1.00 51.81 97 TYR A O 1
ATOM 801 N N . GLU A 1 98 ? 7.464 -16.557 -1.287 1.00 67.19 98 GLU A N 1
ATOM 802 C CA . GLU A 1 98 ? 7.702 -15.998 0.042 1.00 67.19 98 GLU A CA 1
ATOM 803 C C . GLU A 1 98 ? 6.798 -14.793 0.319 1.00 67.19 98 GLU A C 1
ATOM 805 O O . GLU A 1 98 ? 6.597 -13.926 -0.532 1.00 67.19 98 GLU A O 1
ATOM 810 N N . SER A 1 99 ? 6.258 -14.737 1.537 1.00 78.00 99 SER A N 1
ATOM 811 C CA . SER A 1 99 ? 5.509 -13.583 2.031 1.00 78.00 99 SER A CA 1
ATOM 812 C C . SER A 1 99 ? 6.416 -12.361 2.148 1.00 78.00 99 SER A C 1
ATOM 814 O O . SER A 1 99 ? 7.500 -12.434 2.732 1.00 78.00 99 SER A O 1
ATOM 816 N N . ILE A 1 100 ? 5.940 -11.219 1.668 1.00 81.62 100 ILE A N 1
ATOM 817 C CA . ILE A 1 100 ? 6.627 -9.937 1.775 1.00 81.62 100 ILE A CA 1
ATOM 818 C C . ILE A 1 100 ? 6.346 -9.310 3.141 1.00 81.62 100 ILE A C 1
ATOM 820 O O . ILE A 1 100 ? 5.197 -9.077 3.512 1.00 81.62 100 ILE A O 1
ATOM 824 N N . ASP A 1 101 ? 7.410 -8.949 3.855 1.00 85.62 101 ASP A N 1
ATOM 825 C CA . ASP A 1 101 ? 7.336 -8.112 5.053 1.00 85.62 101 ASP A CA 1
ATOM 826 C C . ASP A 1 101 ? 7.071 -6.648 4.653 1.00 85.62 101 ASP A C 1
ATOM 828 O O . ASP A 1 101 ? 7.987 -5.846 4.437 1.00 85.62 101 ASP A O 1
ATOM 832 N N . ILE A 1 102 ? 5.787 -6.320 4.481 1.00 87.31 102 ILE A N 1
ATOM 833 C CA . ILE A 1 102 ? 5.316 -5.004 4.026 1.00 87.31 102 ILE A CA 1
ATOM 834 C C . ILE A 1 102 ? 5.826 -3.861 4.924 1.00 87.31 102 ILE A C 1
ATOM 836 O O . ILE A 1 102 ? 6.367 -2.897 4.369 1.00 87.31 102 ILE A O 1
ATOM 840 N N . PRO A 1 103 ? 5.727 -3.928 6.271 1.00 88.00 103 PRO A N 1
ATOM 841 C CA . PRO A 1 103 ? 6.281 -2.893 7.142 1.00 88.00 103 PRO A CA 1
ATOM 842 C C . PRO A 1 103 ? 7.772 -2.633 6.899 1.00 88.00 103 PRO A C 1
ATOM 844 O O . PRO A 1 103 ? 8.199 -1.475 6.851 1.00 88.00 103 PRO A O 1
ATOM 847 N N . ARG A 1 104 ? 8.571 -3.687 6.695 1.00 85.19 104 ARG A N 1
ATOM 848 C CA . ARG A 1 104 ? 10.008 -3.554 6.424 1.00 85.19 104 ARG A CA 1
ATOM 849 C C . ARG A 1 104 ? 10.290 -2.923 5.066 1.00 85.19 104 ARG A C 1
ATOM 851 O O . ARG A 1 104 ? 11.175 -2.071 4.962 1.00 85.19 104 ARG A O 1
ATOM 858 N N . VAL A 1 105 ? 9.543 -3.312 4.032 1.00 85.12 105 VAL A N 1
ATOM 859 C CA . VAL A 1 105 ? 9.656 -2.719 2.690 1.00 85.12 105 VAL A CA 1
ATOM 860 C C . VAL A 1 105 ? 9.328 -1.228 2.733 1.00 85.12 105 VAL A C 1
ATOM 862 O O . VAL A 1 105 ? 10.108 -0.415 2.240 1.00 85.12 105 VAL A O 1
ATOM 865 N N . ILE A 1 106 ? 8.220 -0.855 3.375 1.00 85.69 106 ILE A N 1
ATOM 866 C CA . ILE A 1 106 ? 7.810 0.548 3.487 1.00 85.69 106 ILE A CA 1
ATOM 867 C C . ILE A 1 106 ? 8.816 1.341 4.307 1.00 85.69 106 ILE A C 1
ATOM 869 O O . ILE A 1 106 ? 9.173 2.436 3.897 1.00 85.69 106 ILE A O 1
ATOM 873 N N . SER A 1 107 ? 9.333 0.803 5.413 1.00 84.75 107 SER A N 1
ATOM 874 C CA . SER A 1 107 ? 10.346 1.520 6.192 1.00 84.75 107 SER A CA 1
ATOM 875 C C . SER A 1 107 ? 11.633 1.759 5.411 1.00 84.75 107 SER A C 1
ATOM 877 O O . SER A 1 107 ? 12.272 2.791 5.579 1.00 84.75 107 SER A O 1
ATOM 879 N N . ARG A 1 108 ? 12.012 0.843 4.517 1.00 82.88 108 ARG A N 1
ATOM 880 C CA . ARG A 1 108 ? 13.162 1.054 3.638 1.00 82.88 108 ARG A CA 1
ATOM 881 C C . ARG A 1 108 ? 12.920 2.197 2.648 1.00 82.88 108 ARG A C 1
ATOM 883 O O . ARG A 1 108 ? 13.821 3.002 2.431 1.00 82.88 108 ARG A O 1
ATOM 890 N N . LEU A 1 109 ? 11.734 2.237 2.045 1.00 79.50 109 LEU A N 1
ATOM 891 C CA . LEU A 1 109 ? 11.370 3.228 1.028 1.00 79.50 109 LEU A CA 1
ATOM 892 C C . LEU A 1 109 ? 11.077 4.606 1.638 1.00 79.50 109 LEU A C 1
ATOM 894 O O . LEU A 1 109 ? 11.474 5.626 1.088 1.00 79.50 109 LEU A O 1
ATOM 898 N N . GLU A 1 110 ? 10.435 4.622 2.803 1.00 77.81 110 GLU A N 1
ATOM 899 C CA . GLU A 1 110 ? 9.880 5.800 3.469 1.00 77.81 110 GLU A CA 1
ATOM 900 C C . GLU A 1 110 ? 10.418 5.949 4.899 1.00 77.81 110 GLU A C 1
ATOM 902 O O . GLU A 1 110 ? 9.672 6.262 5.827 1.00 77.81 110 GLU A O 1
ATOM 907 N N . ASN A 1 111 ? 11.724 5.746 5.098 1.00 75.25 111 ASN A N 1
ATOM 908 C CA . ASN A 1 111 ? 12.358 5.698 6.428 1.00 75.25 111 ASN A CA 1
ATOM 909 C C . ASN A 1 111 ? 12.143 6.963 7.282 1.00 75.25 111 ASN A C 1
ATOM 911 O O . ASN A 1 111 ? 12.127 6.913 8.511 1.00 75.25 111 ASN A O 1
ATOM 915 N N . ASN A 1 112 ? 11.942 8.113 6.636 1.00 71.12 112 ASN A N 1
ATOM 916 C CA . ASN A 1 112 ? 11.650 9.367 7.333 1.00 71.12 112 ASN A CA 1
ATOM 917 C C . ASN A 1 112 ? 10.228 9.399 7.906 1.00 71.12 112 ASN A C 1
ATOM 919 O O . ASN A 1 112 ? 9.972 10.096 8.884 1.00 71.12 112 ASN A O 1
ATOM 923 N N . CYS A 1 113 ? 9.290 8.675 7.292 1.00 69.06 113 CYS A N 1
ATOM 924 C CA . CYS A 1 113 ? 7.887 8.700 7.684 1.00 69.06 113 CYS A CA 1
ATOM 925 C C . CYS A 1 113 ? 7.473 7.439 8.457 1.00 69.06 113 CYS A C 1
ATOM 927 O O . CYS A 1 113 ? 6.573 7.518 9.296 1.00 69.06 113 CYS A O 1
ATOM 929 N N . TYR A 1 114 ? 8.102 6.297 8.176 1.00 75.25 114 TYR A N 1
ATOM 930 C CA . TYR A 1 114 ? 7.736 4.983 8.688 1.00 75.25 114 TYR A CA 1
ATOM 931 C C . TYR A 1 114 ? 8.991 4.201 9.097 1.00 75.25 114 TYR A C 1
ATOM 933 O O . TYR A 1 114 ? 9.868 3.934 8.278 1.00 75.25 114 TYR A O 1
ATOM 941 N N . GLN A 1 115 ? 9.082 3.832 10.371 1.00 81.19 115 GLN A N 1
ATOM 942 C CA . GLN A 1 115 ? 10.234 3.134 10.936 1.00 81.19 115 GLN A CA 1
ATOM 943 C C . GLN A 1 115 ? 9.872 1.703 11.296 1.00 81.19 115 GLN A C 1
ATOM 945 O O . GLN A 1 115 ? 8.912 1.465 12.024 1.00 81.19 115 GLN A O 1
ATOM 950 N N . TYR A 1 116 ? 10.660 0.752 10.815 1.00 79.81 116 TYR A N 1
ATOM 951 C CA . TYR A 1 116 ? 10.534 -0.646 11.187 1.00 79.81 116 TYR A CA 1
ATOM 952 C C . TYR A 1 116 ? 11.131 -0.872 12.577 1.00 79.81 116 TYR A C 1
ATOM 954 O O . TYR A 1 116 ? 12.281 -0.515 12.836 1.00 79.81 116 TYR A O 1
ATOM 962 N N . GLN A 1 117 ? 10.339 -1.457 13.466 1.00 75.62 117 GLN A N 1
ATOM 963 C CA . GLN A 1 117 ? 10.761 -1.908 14.784 1.00 75.62 117 GLN A CA 1
ATOM 964 C C . GLN A 1 117 ? 10.994 -3.423 14.757 1.00 75.62 117 GLN A C 1
ATOM 966 O O . GLN A 1 117 ? 10.494 -4.140 13.888 1.00 75.62 117 GLN A O 1
ATOM 971 N N . GLU A 1 118 ? 11.782 -3.924 15.707 1.00 64.75 118 GLU A N 1
ATOM 972 C CA . GLU A 1 118 ? 11.943 -5.368 15.893 1.00 64.75 118 GLU A CA 1
ATOM 973 C C . GLU A 1 118 ? 10.558 -6.031 16.089 1.00 64.75 118 GLU A C 1
ATOM 975 O O . GLU A 1 118 ? 9.651 -5.419 16.650 1.00 64.75 118 GLU A O 1
ATOM 980 N N . CYS A 1 119 ? 10.387 -7.272 15.609 1.00 62.66 119 CYS A N 1
ATOM 981 C CA . CYS A 1 119 ? 9.131 -8.054 15.650 1.00 62.66 119 CYS A CA 1
ATOM 982 C C . CYS A 1 119 ? 8.026 -7.701 14.620 1.00 62.66 119 CYS A C 1
ATOM 984 O O . CYS A 1 119 ? 6.845 -7.828 14.934 1.00 62.66 119 CYS A O 1
ATOM 986 N N . CYS A 1 120 ? 8.375 -7.366 13.370 1.00 65.31 120 CYS A N 1
ATOM 987 C CA . CYS A 1 120 ? 7.422 -7.209 12.246 1.00 65.31 120 CYS A CA 1
ATOM 988 C C . CYS A 1 120 ? 6.419 -6.055 12.400 1.00 65.31 120 CYS A C 1
ATOM 990 O O . CYS A 1 120 ? 5.361 -6.052 11.769 1.00 65.31 120 CYS A O 1
ATOM 992 N N . GLN A 1 121 ? 6.741 -5.070 13.236 1.00 70.44 121 GLN A N 1
ATOM 993 C CA . GLN A 1 121 ? 5.908 -3.894 13.454 1.00 70.44 121 GLN A CA 1
ATOM 994 C C . GLN A 1 121 ? 6.587 -2.667 12.870 1.00 70.44 121 GLN A C 1
ATOM 996 O O . GLN A 1 121 ? 7.805 -2.519 12.930 1.00 70.44 121 GLN A O 1
ATOM 1001 N N . GLY A 1 122 ? 5.797 -1.773 12.291 1.00 78.06 122 GLY A N 1
ATOM 1002 C CA . GLY A 1 122 ? 6.299 -0.497 11.817 1.00 78.06 122 GLY A CA 1
ATOM 1003 C C . GLY A 1 122 ? 5.512 0.653 12.416 1.00 78.06 122 GLY A C 1
ATOM 1004 O O . GLY A 1 122 ? 4.301 0.567 12.618 1.00 78.06 122 GLY A O 1
ATOM 1005 N N . LYS A 1 123 ? 6.232 1.732 12.699 1.00 83.44 123 LYS A N 1
ATOM 1006 C CA . LYS A 1 123 ? 5.753 2.895 13.423 1.00 83.44 123 LYS A CA 1
ATOM 1007 C C . LYS A 1 123 ? 5.818 4.120 12.533 1.00 83.44 123 LYS A C 1
ATOM 1009 O O . LYS A 1 123 ? 6.882 4.499 12.044 1.00 83.44 123 LYS A O 1
ATOM 1014 N N . HIS A 1 124 ? 4.681 4.770 12.340 1.00 85.50 124 HIS A N 1
ATOM 1015 C CA . HIS A 1 124 ? 4.632 6.030 11.620 1.00 85.50 124 HIS A CA 1
ATOM 1016 C C . HIS A 1 124 ? 5.058 7.185 12.534 1.00 85.50 124 HIS A C 1
ATOM 1018 O O . HIS A 1 124 ? 4.583 7.291 13.663 1.00 85.50 124 HIS A O 1
ATOM 1024 N N . HIS A 1 125 ? 5.894 8.099 12.044 1.00 79.62 125 HIS A N 1
ATOM 1025 C CA . HIS A 1 125 ? 6.431 9.220 12.831 1.00 79.62 125 HIS A CA 1
ATOM 1026 C C . HIS A 1 125 ? 5.342 10.062 13.524 1.00 79.62 125 HIS A C 1
ATOM 1028 O O . HIS A 1 125 ? 5.505 10.469 14.671 1.00 79.62 125 HIS A O 1
ATOM 1034 N N . ARG A 1 126 ? 4.217 10.308 12.837 1.00 79.00 126 ARG A N 1
ATOM 1035 C CA . ARG A 1 126 ? 3.104 11.127 13.346 1.00 79.00 126 ARG A CA 1
ATOM 1036 C C . ARG A 1 126 ? 2.004 10.318 14.028 1.00 79.00 126 ARG A C 1
ATOM 1038 O O . ARG A 1 126 ? 1.375 10.811 14.956 1.00 79.00 126 ARG A O 1
ATOM 1045 N N . TRP A 1 127 ? 1.742 9.113 13.532 1.00 80.19 127 TRP A N 1
ATOM 1046 C CA . TRP A 1 127 ? 0.562 8.321 13.910 1.00 80.19 127 TRP A CA 1
ATOM 1047 C C . TRP A 1 127 ? 0.921 7.126 14.796 1.00 80.19 127 TRP A C 1
ATOM 1049 O O . TRP A 1 127 ? 0.045 6.369 15.196 1.00 80.19 127 TRP A O 1
ATOM 1059 N N . GLY A 1 128 ? 2.205 6.963 15.123 1.00 84.94 128 GLY A N 1
ATOM 1060 C CA . GLY A 1 128 ? 2.695 5.852 15.920 1.00 84.94 128 GLY A CA 1
ATOM 1061 C C . GLY A 1 128 ? 2.309 4.515 15.299 1.00 84.94 128 GLY A C 1
ATOM 1062 O O . GLY A 1 128 ? 2.470 4.306 14.096 1.00 84.94 128 GLY A O 1
ATOM 1063 N N . ASP A 1 129 ? 1.766 3.643 16.139 1.00 85.56 129 ASP A N 1
ATOM 1064 C CA . ASP A 1 129 ? 1.391 2.274 15.784 1.00 85.56 129 ASP A CA 1
ATOM 1065 C C . ASP A 1 129 ? -0.050 2.193 15.251 1.00 85.56 129 ASP A C 1
ATOM 1067 O O . ASP A 1 129 ? -0.562 1.109 15.013 1.00 85.56 129 ASP A O 1
ATOM 1071 N N . ALA A 1 130 ? -0.724 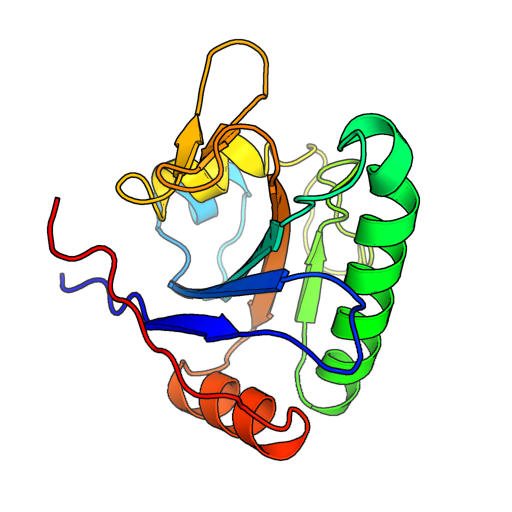3.331 15.049 1.00 86.12 130 ALA A N 1
ATOM 1072 C CA . ALA A 1 130 ? -2.115 3.419 14.601 1.00 86.12 130 ALA A CA 1
ATOM 1073 C C . ALA A 1 130 ? -2.265 3.356 13.068 1.00 86.12 130 ALA A C 1
ATOM 1075 O O . ALA A 1 130 ? -3.170 3.968 12.495 1.00 86.12 130 ALA A O 1
ATOM 1076 N N . VAL A 1 131 ? -1.342 2.674 12.386 1.00 87.06 131 VAL A N 1
ATOM 1077 C CA . VAL A 1 131 ? -1.254 2.646 10.923 1.00 87.06 131 VAL A CA 1
ATOM 1078 C C . VAL A 1 131 ? -1.265 1.216 10.412 1.00 87.06 131 VAL A C 1
ATOM 1080 O O . VAL A 1 131 ? -0.434 0.402 10.804 1.00 87.06 131 VAL A O 1
ATOM 1083 N N . TYR A 1 132 ? -2.171 0.940 9.479 1.00 90.06 132 TYR A N 1
ATOM 1084 C CA . TYR A 1 132 ? -2.215 -0.293 8.709 1.00 90.06 132 TYR A CA 1
ATOM 1085 C C . TYR A 1 132 ? -1.571 -0.072 7.330 1.00 90.06 132 TYR A C 1
ATOM 1087 O O . TYR A 1 132 ? -2.182 0.568 6.464 1.00 90.06 132 TYR A O 1
ATOM 1095 N N . PRO A 1 133 ? -0.325 -0.535 7.129 1.00 90.38 133 PRO A N 1
ATOM 1096 C CA . PRO A 1 133 ? 0.380 -0.374 5.867 1.00 90.38 133 PRO A CA 1
ATOM 1097 C C . PRO A 1 133 ? -0.101 -1.371 4.805 1.00 90.38 133 PRO A C 1
ATOM 1099 O O . PRO A 1 133 ? -0.343 -2.540 5.095 1.00 90.38 133 PRO A O 1
ATOM 1102 N N . ALA A 1 134 ? -0.161 -0.929 3.554 1.00 91.12 134 ALA A N 1
ATOM 1103 C CA . ALA A 1 134 ? -0.434 -1.765 2.392 1.00 91.12 134 ALA A CA 1
ATOM 1104 C C . ALA A 1 134 ? 0.394 -1.315 1.181 1.00 91.12 134 ALA A C 1
ATOM 1106 O O . ALA A 1 134 ? 0.829 -0.162 1.100 1.00 91.12 134 ALA A O 1
ATOM 1107 N N . LEU A 1 135 ? 0.612 -2.233 0.237 1.00 88.88 135 LEU A N 1
ATOM 1108 C CA . LEU A 1 135 ? 1.463 -2.018 -0.931 1.00 88.88 135 LEU A CA 1
ATOM 1109 C C . LEU A 1 135 ? 0.773 -2.511 -2.207 1.00 88.88 135 LEU A C 1
ATOM 1111 O O . LEU A 1 135 ? 0.236 -3.618 -2.246 1.00 88.88 135 LEU A O 1
ATOM 1115 N N . ILE A 1 136 ? 0.826 -1.697 -3.260 1.00 88.00 136 ILE A N 1
ATOM 1116 C CA . ILE A 1 136 ? 0.373 -2.050 -4.610 1.00 88.00 136 ILE A CA 1
ATOM 1117 C C . ILE A 1 136 ? 1.544 -1.877 -5.570 1.00 88.00 136 ILE A C 1
ATOM 1119 O O . ILE A 1 136 ? 2.248 -0.866 -5.518 1.00 88.00 136 ILE A O 1
ATOM 1123 N N . LEU A 1 137 ? 1.732 -2.849 -6.457 1.00 86.25 137 LEU A N 1
ATOM 1124 C CA . LEU A 1 137 ? 2.714 -2.795 -7.534 1.00 86.25 137 LEU A CA 1
ATOM 1125 C C . LEU A 1 137 ? 1.995 -2.451 -8.838 1.00 86.25 137 LEU A C 1
ATOM 1127 O O . LEU A 1 137 ? 1.028 -3.110 -9.209 1.00 86.25 137 LEU A O 1
ATOM 1131 N N . LEU A 1 138 ? 2.481 -1.442 -9.546 1.00 83.62 138 LEU A N 1
ATOM 1132 C CA . LEU A 1 138 ? 1.929 -0.982 -10.815 1.00 83.62 138 LEU A CA 1
ATOM 1133 C C . LEU A 1 138 ? 2.943 -1.217 -11.927 1.00 83.62 138 LEU A C 1
ATOM 1135 O O . LEU A 1 138 ? 4.062 -0.696 -11.870 1.00 83.62 138 LEU A O 1
ATOM 1139 N N . ASP A 1 139 ? 2.554 -2.017 -12.916 1.00 77.75 139 ASP A N 1
ATOM 1140 C CA . ASP A 1 139 ? 3.402 -2.302 -14.072 1.00 77.75 139 ASP A CA 1
ATOM 1141 C C . ASP A 1 139 ? 3.361 -1.123 -15.053 1.00 77.75 139 ASP A C 1
ATOM 1143 O O . ASP A 1 139 ? 2.293 -0.580 -15.342 1.00 77.75 139 ASP A O 1
ATOM 1147 N N . SER A 1 140 ? 4.529 -0.729 -15.567 1.00 65.88 140 SER A N 1
ATOM 1148 C CA . SER A 1 140 ? 4.666 0.130 -16.752 1.00 65.88 140 SER A CA 1
ATOM 1149 C C . SER A 1 140 ? 3.861 1.440 -16.715 1.00 65.88 140 SER A C 1
ATOM 1151 O O . SER A 1 140 ? 3.431 1.939 -17.752 1.00 65.88 140 SER A O 1
ATOM 1153 N N . THR A 1 141 ? 3.662 2.009 -15.523 1.00 70.56 141 THR A N 1
ATOM 1154 C CA . THR A 1 141 ? 2.899 3.248 -15.311 1.00 70.56 141 THR A CA 1
ATOM 1155 C C . THR A 1 141 ? 3.822 4.346 -14.786 1.00 70.56 141 THR A C 1
ATOM 1157 O O . THR A 1 141 ? 4.685 4.079 -13.956 1.00 70.56 141 THR A O 1
ATOM 1160 N N . THR A 1 142 ? 3.649 5.590 -15.227 1.00 72.19 142 THR A N 1
ATOM 1161 C CA . THR A 1 142 ? 4.424 6.739 -14.725 1.00 72.19 142 THR A CA 1
ATOM 1162 C C . THR A 1 142 ? 3.792 7.366 -13.470 1.00 72.19 142 THR A C 1
ATOM 1164 O O . THR A 1 142 ? 2.569 7.320 -13.305 1.00 72.19 142 THR A O 1
ATOM 1167 N N . PRO A 1 143 ? 4.567 8.053 -12.600 1.00 70.00 143 PRO A N 1
ATOM 1168 C CA . PRO A 1 143 ? 4.010 8.787 -11.455 1.00 70.00 143 PRO A CA 1
ATOM 1169 C C . PRO A 1 143 ? 2.900 9.783 -11.835 1.00 70.00 143 PRO A C 1
ATOM 1171 O O . PRO A 1 143 ? 1.937 9.968 -11.085 1.00 70.00 143 PRO A O 1
ATOM 1174 N N . ALA A 1 144 ? 3.018 10.418 -13.007 1.00 70.00 144 ALA A N 1
ATOM 1175 C CA . ALA A 1 144 ? 2.058 11.402 -13.500 1.00 70.00 144 ALA A CA 1
ATOM 1176 C C . ALA A 1 144 ? 0.703 10.770 -13.855 1.00 70.00 144 ALA A C 1
ATOM 1178 O O . ALA A 1 144 ? -0.339 11.318 -13.497 1.00 70.00 144 ALA A O 1
ATOM 1179 N N . GLU A 1 145 ? 0.708 9.605 -14.507 1.00 73.94 145 GLU A N 1
ATOM 1180 C CA . GLU A 1 145 ? -0.512 8.863 -14.848 1.00 73.94 145 GLU A CA 1
ATOM 1181 C C . GLU A 1 145 ? -1.239 8.386 -13.591 1.00 73.94 145 GLU A C 1
ATOM 1183 O O . GLU A 1 145 ? -2.449 8.581 -13.467 1.00 73.94 145 GLU A O 1
ATOM 1188 N N . ILE A 1 146 ? -0.493 7.854 -12.618 1.00 73.88 146 ILE A N 1
ATOM 1189 C CA . ILE A 1 146 ? -1.052 7.406 -11.337 1.00 73.88 146 ILE A CA 1
ATOM 1190 C C . ILE A 1 146 ? -1.696 8.585 -10.609 1.00 73.88 146 ILE A C 1
ATOM 1192 O O . ILE A 1 146 ? -2.846 8.504 -10.183 1.00 73.88 146 ILE A O 1
ATOM 1196 N N . THR A 1 147 ? -0.985 9.711 -10.523 1.00 70.81 147 THR A N 1
ATOM 1197 C CA . THR A 1 147 ? -1.494 10.931 -9.888 1.00 70.81 147 THR A CA 1
ATOM 1198 C C . THR A 1 147 ? -2.761 11.432 -10.582 1.00 70.81 147 THR A C 1
ATOM 1200 O O . THR A 1 147 ? -3.722 11.800 -9.911 1.00 70.81 147 THR A O 1
ATOM 1203 N N . ALA A 1 148 ? -2.811 11.413 -11.917 1.00 74.19 148 ALA A N 1
ATOM 1204 C CA . ALA A 1 148 ? -3.982 11.844 -12.678 1.00 74.19 148 ALA A CA 1
ATOM 1205 C C . ALA A 1 148 ? -5.205 10.932 -12.470 1.00 74.19 148 ALA A C 1
ATOM 1207 O O . ALA A 1 148 ? -6.327 11.432 -12.385 1.00 74.19 148 ALA A O 1
ATOM 1208 N N . ILE A 1 149 ? -5.001 9.614 -12.379 1.00 73.88 149 ILE A N 1
ATOM 1209 C CA . ILE A 1 149 ? -6.067 8.633 -12.116 1.00 73.88 149 ILE A CA 1
ATOM 1210 C C . ILE A 1 149 ? -6.597 8.794 -10.700 1.00 73.88 149 ILE A C 1
ATOM 1212 O O . ILE A 1 149 ? -7.809 8.906 -10.515 1.00 73.88 149 ILE A O 1
ATOM 1216 N N . LEU A 1 150 ? -5.688 8.885 -9.724 1.00 69.56 150 LEU A N 1
ATOM 1217 C CA . LEU A 1 150 ? -6.049 9.180 -8.347 1.00 69.56 150 LEU A CA 1
ATOM 1218 C C . LEU A 1 150 ? -6.888 10.470 -8.319 1.00 69.56 150 LEU A C 1
ATOM 1220 O O . LEU A 1 150 ? -8.007 10.411 -7.827 1.00 69.56 150 LEU A O 1
ATOM 1224 N N . ASN A 1 151 ? -6.449 11.550 -8.984 1.00 67.50 151 ASN A N 1
ATOM 1225 C CA . ASN A 1 151 ? -7.138 12.851 -9.124 1.00 67.50 151 ASN A CA 1
ATOM 1226 C C . ASN A 1 151 ? -8.531 12.841 -9.777 1.00 67.50 151 ASN A C 1
ATOM 1228 O O . ASN A 1 151 ? -9.318 13.746 -9.499 1.00 67.50 151 ASN A O 1
ATOM 1232 N N . LYS A 1 152 ? -8.856 11.871 -10.641 1.00 63.31 152 LYS A N 1
ATOM 1233 C CA . LYS A 1 152 ? -10.145 11.833 -11.359 1.00 63.31 152 LYS A CA 1
ATOM 1234 C C . LYS A 1 152 ? -11.293 11.266 -10.528 1.00 63.31 152 LYS A C 1
ATOM 1236 O O . LYS A 1 152 ? -12.380 11.836 -10.541 1.00 63.31 152 LYS A O 1
ATOM 1241 N N . ASP A 1 153 ? -11.053 10.164 -9.827 1.00 51.88 153 ASP A N 1
ATOM 1242 C CA . ASP A 1 153 ? -12.108 9.412 -9.127 1.00 51.88 153 ASP A CA 1
ATOM 1243 C C . ASP A 1 153 ? -12.185 9.710 -7.631 1.00 51.88 153 ASP A C 1
ATOM 1245 O O . ASP A 1 153 ? -13.169 9.394 -6.956 1.00 51.88 153 ASP A O 1
ATOM 1249 N N . VAL A 1 154 ? -11.152 10.352 -7.101 1.00 51.59 154 VAL A N 1
ATOM 1250 C CA . VAL A 1 154 ? -11.046 10.692 -5.692 1.00 51.59 154 VAL A CA 1
ATOM 1251 C C . VAL A 1 154 ? -11.237 12.195 -5.595 1.00 51.59 154 VAL A C 1
ATOM 1253 O O . VAL A 1 154 ? -10.445 12.972 -6.112 1.00 51.59 154 VAL A O 1
ATOM 1256 N N . LYS A 1 155 ? -12.312 12.653 -4.951 1.00 41.53 155 LYS A N 1
ATOM 1257 C CA . LYS A 1 155 ? -12.426 14.074 -4.597 1.00 41.53 155 LYS A CA 1
ATOM 1258 C C . LYS A 1 155 ? -11.348 14.383 -3.550 1.00 41.53 155 LYS A C 1
ATOM 1260 O O . LYS A 1 155 ? -11.515 14.016 -2.391 1.00 41.53 155 LYS A O 1
ATOM 1265 N N . PHE A 1 156 ? -10.248 15.013 -3.962 1.00 41.12 156 PHE A N 1
ATOM 1266 C CA . PHE A 1 156 ? -9.143 15.393 -3.075 1.00 41.12 156 PHE A CA 1
ATOM 1267 C C . PHE A 1 156 ? -9.547 16.529 -2.148 1.00 41.12 156 PHE A C 1
ATOM 1269 O O . PHE A 1 156 ? -9.974 17.594 -2.594 1.00 41.12 156 PHE A O 1
ATOM 1276 N N . CYS A 1 157 ? -9.285 16.341 -0.860 1.00 32.38 157 CYS A N 1
ATOM 1277 C CA . CYS A 1 157 ? -8.965 17.449 0.024 1.00 32.38 157 CYS A CA 1
ATOM 1278 C C . CYS A 1 157 ? -7.438 17.553 0.059 1.00 32.38 157 CYS A C 1
ATOM 1280 O O . CYS A 1 157 ? -6.782 16.839 0.810 1.00 32.38 157 CYS A O 1
ATOM 1282 N N . ASN A 1 158 ? -6.876 18.396 -0.811 1.00 31.94 158 ASN A N 1
ATOM 1283 C CA . ASN A 1 158 ? -5.435 18.622 -0.900 1.00 31.94 158 ASN A CA 1
ATOM 1284 C C . ASN A 1 158 ? -4.876 19.114 0.440 1.00 31.94 158 ASN A C 1
ATOM 1286 O O . ASN A 1 158 ? -5.070 20.271 0.795 1.00 31.94 158 ASN A O 1
ATOM 1290 N N . ASN A 1 159 ? -4.115 18.264 1.126 1.00 33.72 159 ASN A N 1
ATOM 1291 C CA . ASN A 1 159 ? -3.069 18.683 2.052 1.00 33.72 159 ASN A CA 1
ATOM 1292 C C . ASN A 1 159 ? -1.831 17.826 1.771 1.00 33.72 159 ASN A C 1
ATOM 1294 O O . ASN A 1 159 ? -1.567 16.836 2.444 1.00 33.72 159 ASN A O 1
ATOM 1298 N N . ILE A 1 160 ? -1.067 18.191 0.740 1.00 34.53 160 ILE A N 1
ATOM 1299 C CA . ILE A 1 160 ? 0.255 17.609 0.488 1.00 34.53 160 ILE A CA 1
ATOM 1300 C C . ILE A 1 160 ? 1.165 18.066 1.635 1.00 34.53 160 ILE A C 1
ATOM 1302 O O . ILE A 1 160 ? 1.662 19.189 1.626 1.00 34.53 160 ILE A O 1
ATOM 1306 N N . LEU A 1 161 ? 1.359 17.225 2.651 1.00 35.94 161 LEU A N 1
ATOM 1307 C CA . LEU A 1 161 ? 2.459 17.408 3.597 1.00 35.94 161 LEU A CA 1
ATOM 1308 C C . LEU A 1 161 ? 3.638 16.613 3.061 1.00 35.94 161 LEU A C 1
ATOM 1310 O O . LEU A 1 161 ? 3.511 15.412 2.848 1.00 35.94 161 LEU A O 1
ATOM 1314 N N . SER A 1 162 ? 4.776 17.260 2.855 1.00 32.09 162 SER A N 1
ATOM 1315 C CA . SER A 1 162 ? 6.039 16.571 2.629 1.00 32.09 162 SER A CA 1
ATOM 1316 C C . SER A 1 162 ? 6.615 16.113 3.975 1.00 32.09 162 SER A C 1
ATOM 1318 O O . SER A 1 162 ? 6.538 16.834 4.967 1.00 32.09 162 SER A O 1
ATOM 1320 N N . CYS A 1 163 ? 7.244 14.935 4.028 1.00 37.16 163 CYS A N 1
ATOM 1321 C CA . CYS A 1 163 ? 8.090 14.546 5.170 1.00 37.16 163 CYS A CA 1
ATOM 1322 C C . CYS A 1 163 ? 9.466 15.251 5.125 1.00 37.16 163 CYS A C 1
ATOM 1324 O O . CYS A 1 163 ? 10.427 14.752 5.697 1.00 37.16 163 CYS A O 1
ATOM 1326 N N . THR A 1 164 ? 9.613 16.370 4.403 1.00 31.48 164 THR A N 1
ATOM 1327 C CA . THR A 1 164 ? 10.932 16.980 4.154 1.00 31.48 164 THR A CA 1
ATOM 1328 C C . THR A 1 164 ? 11.441 17.880 5.274 1.00 31.48 164 THR A C 1
ATOM 1330 O O . THR A 1 164 ? 12.501 18.458 5.096 1.00 31.48 164 THR A O 1
ATOM 1333 N N . ASN A 1 165 ? 10.755 17.992 6.414 1.00 27.25 165 ASN A N 1
ATOM 1334 C CA . ASN A 1 165 ? 11.271 18.729 7.571 1.00 27.25 165 ASN A CA 1
ATOM 1335 C C . ASN A 1 165 ? 10.848 18.065 8.890 1.00 27.25 165 ASN A C 1
ATOM 1337 O O . ASN A 1 165 ? 9.824 18.440 9.462 1.00 27.25 165 ASN A O 1
ATOM 1341 N N . ILE A 1 166 ? 11.655 17.110 9.361 1.00 33.56 166 ILE A N 1
ATOM 1342 C CA . ILE A 1 166 ? 11.971 16.921 10.786 1.00 33.56 166 ILE A CA 1
ATOM 1343 C C . ILE A 1 166 ? 13.477 16.690 10.873 1.00 33.56 166 ILE A C 1
ATOM 1345 O O . ILE A 1 166 ? 13.966 15.837 10.100 1.00 33.56 166 ILE A O 1
#

Solvent-accessible surface area (backbone atoms only — not comparable to full-atom values): 9735 Å² total; per-residue (Å²): 133,85,80,72,67,49,52,43,39,35,58,45,96,87,37,106,44,43,33,38,38,35,39,37,71,64,51,73,67,59,28,63,75,61,72,46,91,71,74,38,31,31,41,38,38,37,39,38,42,91,88,57,63,49,84,81,38,46,67,60,53,48,54,47,50,50,56,50,50,60,58,47,52,78,80,44,65,66,48,45,38,38,66,90,65,26,36,61,75,71,71,83,86,63,95,60,90,62,63,45,63,58,45,55,55,46,17,70,77,37,52,84,50,25,39,58,46,89,88,88,40,41,34,30,75,88,60,39,73,30,49,52,63,37,51,35,39,28,58,88,55,53,74,66,59,53,51,51,54,52,59,70,80,41,78,77,58,86,49,69,60,73,84,85,81,127

Foldseek 3Di:
DDWPWQWFWFDFPQQNFTKIWIKTWQDPVNCVVQVHPATWIKIKIKTFDPDDDLVVCVVVVQVSVVVVVVLVVVPFDKFFQRLVFQHTPPPDPGPRPDRDLQLVSCCVVPVLQWHDDPPSAIAGPPRGRRIRMTMMITGPDDPVSVVVSCVPPTPGPTDRDDSPDD

Nearest PDB structures (foldseek):
  5say-assembly2_B  TM=4.114E-01  e=4.774E+00  Homo sapiens

Secondary structure (DSSP, 8-state):
-----EEEEEE-TTSSSEEEEEEEEPPHHHHHHTT--S-EEEEEEEEE-SSS-HHHHHHHHHHHHHHHHHHHTTTS-EEEEPTTT--BSS-SS----S---HHHHHHHHSTTTEEEETTTEEEETTTBT-EEEEEEEEES--HHHHHHHHHHHS----B---S---

Sequence (166 aa):
MIMLTTKVINSWNCLDNNVEIYLTEMDAYIKNNLGINCHFMLVILLQIEINNNLEQSKDKLRDNFLKFCQKLQNYLIINIIDPATGIFLDNCQYNIYESIDIPRVISRLENNCYQYQECCQGKHHRWGDAVYPALILLDSTTPAEITAILNKDVKFCNNILSCTNI

pLDDT: mean 71.12, std 17.89, range [23.53, 91.12]

Mean predicted aligned error: 9.47 Å

Radius of gyration: 14.92 Å; Cα contacts (8 Å, |Δi|>4): 274; chains: 1; bounding box: 35×37×35 Å